Protein AF-A0A9R1UVK9-F1 (afdb_monomer_lite)

Sequence (164 aa):
MEQYILRRWRRDAISSHLLVMKHVAMETEDDTFKLLTEAYINIEYWLDHFKRSKEKLLEFVEKTRTLKQAAMEFGSSNQTSSDNDEEEIIRMLGIRSIPDEINIHPPASIRTKGSGTKKRMVSAIEKAVAAVKKKTRMCIGCNQYVNHNWRTCKVRLARESKAA

Secondary structure (DSSP, 8-state):
-GGG--TTTTTTTS-HHHHHHHHH-TTS-THHHHHHHHHHHHHHHHHHHHTT-HHHHHHHHHHHHHHHHHHHHHHTTT----TT-HHHHHHHTT-S---SS---PPPS----TT------PPPHHHHHHHH--PPPEEETTTTEEES--GGG-HHHHHHHHHH-

Organism: Lactuca sativa (NCBI:txid4236)

pLDDT: mean 76.43, std 13.54, range [44.84, 95.0]

Structure (mmCIF, N/CA/C/O backbone):
data_AF-A0A9R1UVK9-F1
#
_entry.id   AF-A0A9R1UVK9-F1
#
loop_
_atom_site.group_PDB
_atom_site.id
_atom_site.type_symbol
_atom_site.label_atom_id
_atom_site.label_alt_id
_atom_site.label_comp_id
_atom_site.label_asym_id
_atom_site.label_entity_id
_atom_site.label_seq_id
_atom_site.pdbx_PDB_ins_code
_atom_site.Cartn_x
_atom_site.Cartn_y
_atom_site.Cartn_z
_atom_site.occupancy
_atom_site.B_iso_or_equiv
_atom_site.auth_seq_id
_atom_site.auth_comp_id
_atom_site.auth_asym_id
_atom_site.auth_atom_id
_atom_site.pdbx_PDB_model_num
ATOM 1 N N . MET A 1 1 ? 20.268 9.332 25.793 1.00 46.81 1 MET A N 1
ATOM 2 C CA . MET A 1 1 ? 20.052 7.956 25.280 1.00 46.81 1 MET A CA 1
ATOM 3 C C . MET A 1 1 ? 19.658 7.897 23.801 1.00 46.81 1 MET A C 1
ATOM 5 O O . MET A 1 1 ? 19.860 6.862 23.187 1.00 46.81 1 MET A O 1
ATOM 9 N N . GLU A 1 2 ? 19.174 8.980 23.184 1.00 54.91 2 GLU A N 1
ATOM 10 C CA . GLU A 1 2 ? 18.744 8.967 21.771 1.00 54.91 2 GLU A CA 1
ATOM 11 C C . GLU A 1 2 ? 19.882 8.989 20.733 1.00 54.91 2 GLU A C 1
ATOM 13 O O . GLU A 1 2 ? 19.648 8.746 19.550 1.00 54.91 2 GLU A O 1
ATOM 18 N N . GLN A 1 3 ? 21.118 9.262 21.164 1.00 60.78 3 GLN A N 1
ATOM 19 C CA . GLN A 1 3 ? 22.265 9.527 20.286 1.00 60.78 3 GLN A CA 1
ATOM 20 C C . GLN A 1 3 ? 22.774 8.288 19.522 1.00 60.78 3 GLN A C 1
ATOM 22 O O . GLN A 1 3 ? 23.502 8.433 18.545 1.00 60.78 3 GLN A O 1
ATOM 27 N N . TYR A 1 4 ? 22.357 7.080 19.922 1.00 67.44 4 TYR A N 1
ATOM 28 C CA . TYR A 1 4 ? 22.828 5.811 19.346 1.00 67.44 4 TYR A CA 1
ATOM 29 C C . TYR A 1 4 ? 21.753 5.035 18.570 1.00 67.44 4 TYR A C 1
ATOM 31 O O . TYR A 1 4 ? 22.036 3.969 18.026 1.00 67.44 4 TYR A O 1
ATOM 39 N N . ILE A 1 5 ? 20.520 5.547 18.482 1.00 68.50 5 ILE A N 1
ATOM 40 C CA . ILE A 1 5 ? 19.421 4.829 17.821 1.00 68.50 5 ILE A CA 1
ATOM 41 C C . ILE A 1 5 ? 19.291 5.292 16.366 1.00 68.50 5 ILE A C 1
ATOM 43 O O . ILE A 1 5 ? 18.762 6.369 16.058 1.00 68.50 5 ILE A O 1
ATOM 47 N N . LEU A 1 6 ? 19.745 4.440 15.443 1.00 66.31 6 LEU A N 1
ATOM 48 C CA . LEU A 1 6 ? 19.623 4.664 14.002 1.00 66.31 6 LEU A CA 1
ATOM 49 C C . LEU A 1 6 ? 18.152 4.838 13.592 1.00 66.31 6 LEU A C 1
ATOM 51 O O . LEU A 1 6 ? 17.274 4.092 14.021 1.00 66.31 6 LEU A O 1
ATOM 55 N N . ARG A 1 7 ? 17.871 5.795 12.694 1.00 59.72 7 ARG A N 1
ATOM 56 C CA . ARG A 1 7 ? 16.503 6.093 12.211 1.00 59.72 7 ARG A CA 1
ATOM 57 C C . ARG A 1 7 ? 15.773 4.868 11.649 1.00 59.72 7 ARG A C 1
ATOM 59 O O . ARG A 1 7 ? 14.564 4.765 11.809 1.00 59.72 7 ARG A O 1
ATOM 66 N N . ARG A 1 8 ? 16.503 3.924 11.044 1.00 61.78 8 ARG A N 1
ATOM 67 C CA . ARG A 1 8 ? 15.948 2.655 10.545 1.00 61.78 8 ARG A CA 1
ATOM 68 C C . ARG A 1 8 ? 15.330 1.803 11.658 1.00 61.78 8 ARG A C 1
ATOM 70 O O . ARG A 1 8 ? 14.302 1.196 11.426 1.00 61.78 8 ARG A O 1
ATOM 77 N N . TRP A 1 9 ? 15.907 1.807 12.855 1.00 63.50 9 TRP A N 1
ATOM 78 C CA . TRP A 1 9 ? 15.455 0.986 13.985 1.00 63.50 9 TRP A CA 1
ATOM 79 C C . TRP A 1 9 ? 14.228 1.574 14.688 1.00 63.50 9 TRP A C 1
ATOM 81 O O . TRP A 1 9 ? 13.498 0.861 15.360 1.00 63.50 9 TRP A O 1
ATOM 91 N N . ARG A 1 10 ? 13.961 2.870 14.487 1.00 62.22 10 ARG A N 1
ATOM 92 C CA . ARG A 1 10 ? 12.697 3.508 14.883 1.00 62.22 10 ARG A CA 1
ATOM 93 C C . ARG A 1 10 ? 11.579 3.308 13.864 1.00 62.22 10 ARG A C 1
ATOM 95 O O . ARG A 1 10 ? 10.436 3.603 14.181 1.00 62.22 10 ARG A O 1
ATOM 102 N N . ARG A 1 11 ? 11.896 2.843 12.650 1.00 56.12 11 ARG A N 1
ATOM 103 C CA . ARG A 1 11 ? 10.896 2.630 11.601 1.00 56.12 11 ARG A CA 1
ATOM 104 C C . ARG A 1 11 ? 9.932 1.518 11.999 1.00 56.12 11 ARG A C 1
ATOM 106 O O . ARG A 1 11 ? 8.739 1.735 11.931 1.00 56.12 11 ARG A O 1
ATOM 113 N N . ASP A 1 12 ? 10.448 0.399 12.493 1.00 61.66 12 ASP A N 1
ATOM 114 C CA . ASP A 1 12 ? 9.620 -0.766 12.836 1.00 61.66 12 ASP A CA 1
ATOM 115 C C . ASP A 1 12 ? 9.021 -0.681 14.254 1.00 61.66 12 ASP A C 1
ATOM 117 O O . ASP A 1 12 ? 8.197 -1.506 14.632 1.00 61.66 12 ASP A O 1
ATOM 121 N N . ALA A 1 13 ? 9.427 0.323 15.040 1.00 61.97 13 ALA A N 1
ATOM 122 C CA . ALA A 1 13 ? 8.877 0.606 16.367 1.00 61.97 13 ALA A CA 1
ATOM 123 C C . ALA A 1 13 ? 7.600 1.461 16.314 1.00 61.97 13 ALA A C 1
ATOM 125 O O . ALA A 1 13 ? 6.861 1.529 17.289 1.00 61.97 13 ALA A O 1
ATOM 126 N N . ILE A 1 14 ? 7.360 2.143 15.192 1.00 59.53 14 ILE A N 1
ATOM 127 C CA . ILE A 1 14 ? 6.186 2.985 14.979 1.00 59.53 14 ILE A CA 1
ATOM 128 C C . ILE A 1 14 ? 5.213 2.190 14.112 1.00 59.53 14 ILE A C 1
ATOM 130 O O . ILE A 1 14 ? 5.594 1.695 13.052 1.00 59.53 14 ILE A O 1
ATOM 134 N N . SER A 1 15 ? 3.956 2.083 14.551 1.00 62.19 15 SER A N 1
ATOM 135 C CA . SER A 1 15 ? 2.893 1.436 13.777 1.00 62.19 15 SER A CA 1
ATOM 136 C C . SER A 1 15 ? 2.868 1.955 12.335 1.00 62.19 15 SER A C 1
ATOM 138 O O . SER A 1 15 ? 2.978 3.160 12.090 1.00 62.19 15 SER A O 1
ATOM 140 N N . SER A 1 16 ? 2.710 1.053 11.364 1.00 62.19 16 SER A N 1
ATOM 141 C CA . SER A 1 16 ? 2.726 1.384 9.932 1.00 62.19 16 SER A CA 1
ATOM 142 C C . SER A 1 16 ? 1.733 2.496 9.571 1.00 62.19 16 SER A C 1
ATOM 144 O O . SER A 1 16 ? 2.037 3.339 8.729 1.00 62.19 16 SER A O 1
ATOM 146 N N . HIS A 1 17 ? 0.596 2.564 10.267 1.00 59.84 17 HIS A N 1
ATOM 147 C CA . HIS A 1 17 ? -0.413 3.613 10.106 1.00 59.84 17 HIS A CA 1
ATOM 148 C C . HIS A 1 17 ? 0.099 5.014 10.488 1.00 59.84 17 HIS A C 1
ATOM 150 O O . HIS A 1 17 ? -0.181 5.987 9.789 1.00 59.84 17 HIS A O 1
ATOM 156 N N . LEU A 1 18 ? 0.918 5.117 11.537 1.00 62.12 18 LEU A N 1
ATOM 157 C CA . LEU A 1 18 ? 1.549 6.371 11.960 1.00 62.12 18 LEU A CA 1
ATOM 158 C C . LEU A 1 18 ? 2.676 6.801 11.008 1.00 62.12 18 LEU A C 1
ATOM 160 O O . LEU A 1 18 ? 2.895 7.994 10.799 1.00 62.12 18 LEU A O 1
ATOM 164 N N . LEU A 1 19 ? 3.374 5.844 10.386 1.00 62.06 19 LEU A N 1
ATOM 165 C CA . LEU A 1 19 ? 4.412 6.138 9.391 1.00 62.06 19 LEU A CA 1
ATOM 166 C C . LEU A 1 19 ? 3.833 6.746 8.110 1.00 62.06 19 LEU A C 1
ATOM 168 O O . LEU A 1 19 ? 4.405 7.699 7.584 1.00 62.06 19 LEU A O 1
ATOM 172 N N . VAL A 1 20 ? 2.704 6.219 7.621 1.00 59.91 20 VAL A N 1
ATOM 173 C CA . VAL A 1 20 ? 2.016 6.749 6.429 1.00 59.91 20 VAL A CA 1
ATOM 174 C C . VAL A 1 20 ? 1.600 8.205 6.653 1.00 59.91 20 VAL A C 1
ATOM 176 O O . VAL A 1 20 ? 1.861 9.054 5.805 1.00 59.91 20 VAL A O 1
ATOM 179 N N . MET A 1 21 ? 1.053 8.517 7.831 1.00 57.22 21 MET A N 1
ATOM 180 C CA . MET A 1 21 ? 0.642 9.876 8.208 1.00 57.22 21 MET A CA 1
ATOM 181 C C . MET A 1 21 ? 1.831 10.843 8.318 1.00 57.22 21 MET A C 1
ATOM 183 O O . MET A 1 21 ? 1.754 11.978 7.853 1.00 57.22 21 MET A O 1
ATOM 187 N N . LYS A 1 22 ? 2.971 10.384 8.851 1.00 57.25 22 LYS A N 1
ATOM 188 C CA . LYS A 1 22 ? 4.190 11.201 8.962 1.00 57.25 22 LYS A CA 1
ATOM 189 C C . LYS A 1 22 ? 4.747 11.652 7.609 1.00 57.25 22 LYS A C 1
ATOM 191 O O . LYS A 1 22 ? 5.340 12.721 7.519 1.00 57.25 22 LYS A O 1
ATOM 196 N N . HIS A 1 23 ? 4.583 10.844 6.562 1.00 55.41 23 HIS A N 1
ATOM 197 C CA . HIS A 1 23 ? 5.023 11.215 5.216 1.00 55.41 23 HIS A CA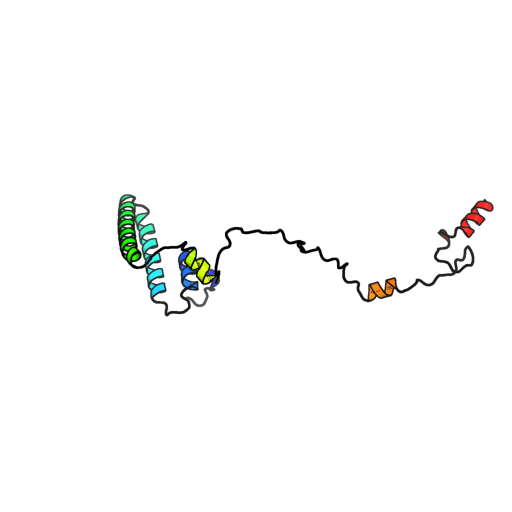 1
ATOM 198 C C . HIS A 1 23 ? 4.131 12.281 4.565 1.00 55.41 23 HIS A C 1
ATOM 200 O O . HIS A 1 23 ? 4.628 13.036 3.736 1.00 55.41 23 HIS A O 1
ATOM 206 N N . VAL A 1 24 ? 2.858 12.370 4.967 1.00 53.50 24 VAL A N 1
ATOM 207 C CA . VAL A 1 24 ? 1.907 13.395 4.502 1.00 53.50 24 VAL A CA 1
ATOM 208 C C . VAL A 1 24 ? 2.074 14.708 5.279 1.00 53.50 24 VAL A C 1
ATOM 210 O O . VAL A 1 24 ? 1.972 15.780 4.698 1.00 53.50 24 VAL A O 1
ATOM 213 N N . ALA A 1 25 ? 2.396 14.641 6.574 1.00 50.84 25 ALA A N 1
ATOM 214 C CA . ALA A 1 25 ? 2.438 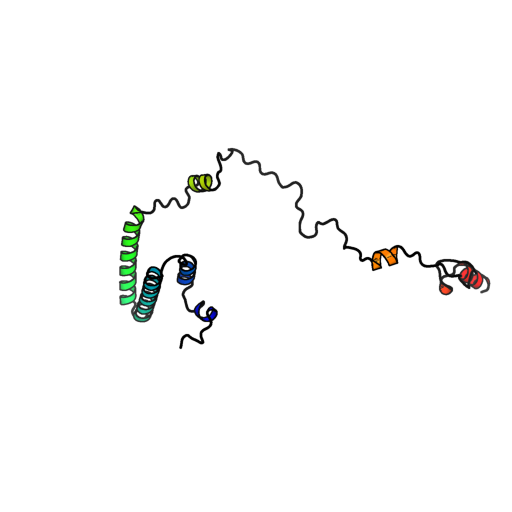15.795 7.480 1.00 50.84 25 ALA A CA 1
ATOM 215 C C . ALA A 1 25 ? 3.765 16.590 7.500 1.00 50.84 25 ALA A C 1
ATOM 217 O O . ALA A 1 25 ? 3.964 17.415 8.386 1.00 50.84 25 ALA A O 1
ATOM 218 N N . MET A 1 26 ? 4.693 16.369 6.559 1.00 50.69 26 MET A N 1
ATOM 219 C CA . MET A 1 26 ? 6.036 16.986 6.585 1.00 50.69 26 MET A CA 1
ATOM 220 C C . MET A 1 26 ? 6.069 18.527 6.476 1.00 50.69 26 MET A C 1
ATOM 222 O O . MET A 1 26 ? 7.153 19.096 6.588 1.00 50.69 26 MET A O 1
ATOM 226 N N . GLU A 1 27 ? 4.936 19.206 6.276 1.00 52.66 27 GLU A N 1
ATOM 227 C CA . GLU A 1 27 ? 4.890 20.658 6.044 1.00 52.66 27 GLU A CA 1
ATOM 228 C C . GLU A 1 27 ? 4.382 21.503 7.227 1.00 52.66 27 GLU A C 1
ATOM 230 O O . GLU A 1 27 ? 4.513 22.723 7.181 1.00 52.66 27 GLU A O 1
ATOM 235 N N . THR A 1 28 ? 3.870 20.915 8.315 1.00 49.25 28 THR A N 1
ATOM 236 C CA . THR A 1 28 ? 3.321 21.695 9.445 1.00 49.25 28 THR A CA 1
ATOM 237 C C . THR A 1 28 ? 3.866 21.232 10.790 1.00 49.25 28 THR A C 1
ATOM 239 O O . THR A 1 28 ? 3.971 20.031 11.030 1.00 49.25 28 THR A O 1
ATOM 242 N N . GLU A 1 29 ? 4.190 22.179 11.675 1.00 57.00 29 GLU A N 1
ATOM 243 C CA . GLU A 1 29 ? 4.631 21.898 13.044 1.00 57.00 29 GLU A CA 1
ATOM 244 C C . GLU A 1 29 ? 3.684 20.925 13.772 1.00 57.00 29 GLU A C 1
ATOM 246 O O . GLU A 1 29 ? 2.457 21.014 13.734 1.00 57.00 29 GLU A O 1
ATOM 251 N N . ASP A 1 30 ? 4.321 19.939 14.396 1.00 66.88 30 ASP A N 1
ATOM 252 C CA . ASP A 1 30 ? 3.917 18.532 14.482 1.00 66.88 30 ASP A CA 1
ATOM 253 C C . ASP A 1 30 ? 2.951 18.224 15.648 1.00 66.88 30 ASP A C 1
ATOM 255 O O . ASP A 1 30 ? 2.964 17.129 16.209 1.00 66.88 30 ASP A O 1
ATOM 259 N N . ASP A 1 31 ? 2.138 19.188 16.089 1.00 77.19 31 ASP A N 1
ATOM 260 C CA . ASP A 1 31 ? 1.275 19.012 17.272 1.00 77.19 31 ASP A CA 1
ATOM 261 C C . ASP A 1 31 ? 0.147 18.006 17.019 1.00 77.19 31 ASP A C 1
ATOM 263 O O . ASP A 1 31 ? -0.182 17.195 17.885 1.00 77.19 31 ASP A O 1
ATOM 267 N N . THR A 1 32 ? -0.362 17.961 15.786 1.00 77.31 32 THR A N 1
ATOM 268 C CA . THR A 1 32 ? -1.325 16.935 15.362 1.00 77.31 32 THR A CA 1
ATOM 269 C C . THR A 1 32 ? -0.708 15.536 15.425 1.00 77.31 32 THR A C 1
ATOM 271 O O . THR A 1 32 ? -1.344 14.599 15.900 1.00 77.31 32 THR A O 1
ATOM 274 N N . PHE A 1 33 ? 0.548 15.370 15.004 1.00 76.38 33 PHE A N 1
ATOM 275 C CA . PHE A 1 33 ? 1.230 14.075 15.060 1.00 76.38 33 PHE A CA 1
ATOM 276 C C . PHE A 1 33 ? 1.547 13.645 16.494 1.00 76.38 33 PHE A C 1
ATOM 278 O O . PHE A 1 33 ? 1.449 12.455 16.804 1.00 76.38 33 PHE A O 1
ATOM 285 N N . LYS A 1 34 ? 1.889 14.586 17.386 1.00 81.94 34 LYS A N 1
ATOM 286 C CA . LYS A 1 34 ? 2.036 14.304 18.824 1.00 81.94 34 LYS A CA 1
ATOM 287 C C . LYS A 1 34 ? 0.725 13.793 19.413 1.00 81.94 34 LYS A C 1
ATOM 289 O O . LYS A 1 34 ? 0.731 12.730 20.027 1.00 81.94 34 LYS A O 1
ATOM 294 N N . LEU A 1 35 ? -0.386 14.490 19.155 1.00 83.88 35 LEU A N 1
ATOM 295 C CA . LEU A 1 35 ? -1.719 14.077 19.607 1.00 83.88 35 LEU A CA 1
ATOM 296 C C . LEU A 1 35 ? -2.114 12.707 19.045 1.00 83.88 35 LEU A C 1
ATOM 298 O O . LEU A 1 35 ? -2.634 11.866 19.776 1.00 83.88 35 LEU A O 1
ATOM 302 N N . LEU A 1 36 ? -1.821 12.445 17.768 1.00 81.75 36 LEU A N 1
ATOM 303 C CA . LEU A 1 36 ? -2.039 11.130 17.163 1.00 81.75 36 LEU A CA 1
ATOM 304 C C . LEU A 1 36 ? -1.207 10.057 17.866 1.00 81.75 36 LEU A C 1
ATOM 306 O O . LEU A 1 36 ? -1.744 9.034 18.277 1.00 81.75 36 LEU A O 1
ATOM 310 N N . THR A 1 37 ? 0.091 10.291 18.039 1.00 80.06 37 THR A N 1
ATOM 311 C CA . THR A 1 37 ? 0.993 9.342 18.703 1.00 80.06 37 THR A CA 1
ATOM 312 C C . THR A 1 37 ? 0.513 9.028 20.121 1.00 80.06 37 THR A C 1
ATOM 314 O O . THR A 1 37 ? 0.453 7.861 20.504 1.00 80.06 37 THR A O 1
ATOM 317 N N . GLU A 1 38 ? 0.107 10.046 20.879 1.00 86.88 38 GLU A N 1
ATOM 318 C CA . GLU A 1 38 ? -0.456 9.888 22.219 1.00 86.88 38 GLU A CA 1
ATOM 319 C C . GLU A 1 38 ? -1.764 9.083 22.207 1.00 86.88 38 GLU A C 1
ATOM 321 O O . GLU A 1 38 ? -1.931 8.164 23.012 1.00 86.88 38 GLU A O 1
ATOM 326 N N . ALA A 1 39 ? -2.667 9.351 21.260 1.00 88.06 39 ALA A N 1
ATOM 327 C CA . ALA A 1 39 ? -3.905 8.590 21.108 1.00 88.06 39 ALA A CA 1
ATOM 328 C C . ALA A 1 39 ? -3.639 7.099 20.840 1.00 88.06 39 ALA A C 1
ATOM 330 O O . ALA A 1 39 ? -4.271 6.241 21.460 1.00 88.06 39 ALA A O 1
ATOM 331 N N . TYR A 1 40 ? -2.676 6.777 19.970 1.00 84.75 40 TYR A N 1
ATOM 332 C CA . TYR A 1 40 ? -2.291 5.389 19.695 1.00 84.75 40 TYR A CA 1
ATOM 333 C C . TYR A 1 40 ? -1.701 4.694 20.928 1.00 84.75 40 TYR A C 1
ATOM 335 O O . TYR A 1 40 ? -2.143 3.596 21.263 1.00 84.75 40 TYR A O 1
ATOM 343 N N . ILE A 1 41 ? -0.770 5.342 21.639 1.00 85.81 41 ILE A N 1
ATOM 344 C CA . ILE A 1 41 ? -0.174 4.798 22.874 1.00 85.81 41 ILE A CA 1
ATOM 345 C C . ILE A 1 41 ? -1.258 4.522 23.920 1.00 85.81 41 ILE A C 1
ATOM 347 O O . ILE A 1 41 ? -1.256 3.472 24.565 1.00 85.81 41 ILE A O 1
ATOM 351 N N . ASN A 1 42 ? -2.213 5.441 24.067 1.00 87.31 42 ASN A N 1
ATOM 352 C CA . ASN A 1 42 ? -3.336 5.257 24.974 1.00 87.31 42 ASN A CA 1
ATOM 353 C C . ASN A 1 42 ? -4.176 4.041 24.570 1.00 87.31 42 ASN A C 1
ATOM 355 O O . ASN A 1 42 ? -4.439 3.186 25.406 1.00 87.31 42 ASN A O 1
ATOM 359 N N . ILE A 1 43 ? -4.550 3.885 23.300 1.00 89.00 43 ILE A N 1
ATOM 360 C CA . ILE A 1 43 ? -5.321 2.709 22.865 1.00 89.00 43 ILE A CA 1
ATOM 361 C C . ILE A 1 43 ? -4.561 1.408 23.163 1.00 89.00 43 ILE A C 1
ATOM 363 O O . ILE A 1 43 ? -5.147 0.471 23.708 1.00 89.00 43 ILE A O 1
ATOM 367 N N . GLU A 1 44 ? -3.261 1.351 22.871 1.00 85.38 44 GLU A N 1
ATOM 368 C CA . GLU A 1 44 ? -2.429 0.180 23.166 1.00 85.38 44 GLU A CA 1
ATOM 369 C C . GLU A 1 44 ? -2.388 -0.145 24.666 1.00 85.38 44 GLU A C 1
ATOM 371 O O . GLU A 1 44 ? -2.559 -1.306 25.046 1.00 85.38 44 GLU A O 1
ATOM 376 N N . TYR A 1 45 ? -2.245 0.869 25.526 1.00 88.00 45 TYR A N 1
ATOM 377 C CA . TYR A 1 45 ? -2.284 0.703 26.982 1.00 88.00 45 TYR A CA 1
ATOM 378 C C . TYR A 1 45 ? -3.604 0.079 27.453 1.00 88.00 45 TYR A C 1
ATOM 380 O O . TYR A 1 45 ? -3.610 -0.863 28.251 1.00 88.00 45 TYR A O 1
ATOM 388 N N . TRP A 1 46 ? -4.731 0.579 26.944 1.00 85.88 46 TRP A N 1
ATOM 389 C CA . TRP A 1 46 ? -6.055 0.080 27.311 1.00 85.88 46 TRP A CA 1
ATOM 390 C C . TRP A 1 46 ? -6.246 -1.370 26.856 1.00 85.88 46 TRP A C 1
ATOM 392 O O . TRP A 1 46 ? -6.736 -2.199 27.626 1.00 85.88 46 TRP A O 1
ATOM 402 N N . LEU A 1 47 ? -5.799 -1.706 25.643 1.00 87.56 47 LEU A N 1
ATOM 403 C CA . LEU A 1 47 ? -5.843 -3.076 25.132 1.00 87.56 47 LEU A CA 1
ATOM 404 C C . LEU A 1 47 ? -4.986 -4.027 25.977 1.00 87.56 47 LEU A C 1
ATOM 406 O O . LEU A 1 47 ? -5.456 -5.113 26.324 1.00 87.56 47 LEU A O 1
ATOM 410 N N . ASP A 1 48 ? -3.774 -3.625 26.369 1.00 87.44 48 ASP A N 1
ATOM 411 C CA . ASP A 1 48 ? -2.911 -4.448 27.222 1.00 87.44 48 ASP A CA 1
ATOM 412 C C . ASP A 1 48 ? -3.519 -4.678 28.614 1.00 87.44 48 ASP A C 1
ATOM 414 O O . ASP A 1 48 ? -3.484 -5.796 29.139 1.00 87.44 48 ASP A O 1
ATOM 418 N N . HIS A 1 49 ? -4.142 -3.644 29.184 1.00 87.94 49 HIS A N 1
ATOM 419 C CA . HIS A 1 49 ? -4.760 -3.706 30.505 1.00 87.94 49 HIS A CA 1
ATOM 420 C C . HIS A 1 49 ? -6.063 -4.523 30.513 1.00 87.94 49 HIS A C 1
ATOM 422 O O . HIS A 1 49 ? -6.355 -5.235 31.478 1.00 87.94 49 HIS A O 1
ATOM 428 N N . PHE A 1 50 ? -6.854 -4.460 29.439 1.00 89.81 50 PHE A N 1
ATOM 429 C CA . PHE A 1 50 ? -8.151 -5.137 29.356 1.00 89.81 50 PHE A CA 1
ATOM 430 C C . PHE A 1 50 ? -8.087 -6.545 28.770 1.00 89.81 50 PHE A C 1
ATOM 432 O O . PHE A 1 50 ? -9.045 -7.297 28.940 1.00 89.81 50 PHE A O 1
ATOM 439 N N . LYS A 1 51 ? -6.967 -6.968 28.166 1.00 87.69 51 LYS A N 1
ATOM 440 C CA . LYS A 1 51 ? -6.839 -8.286 27.506 1.00 87.69 51 LYS A CA 1
ATOM 441 C C . LYS A 1 51 ? -7.236 -9.494 28.365 1.00 87.69 51 LYS A C 1
ATOM 443 O O . LYS A 1 51 ? -7.536 -10.553 27.824 1.00 87.69 51 LYS A O 1
ATOM 448 N N . ARG A 1 52 ? -7.205 -9.366 29.698 1.00 90.19 52 ARG A N 1
ATOM 449 C CA . ARG A 1 52 ? -7.539 -10.441 30.651 1.00 90.19 52 ARG A CA 1
ATOM 450 C C . ARG A 1 52 ? -8.972 -10.380 31.200 1.00 90.19 52 ARG A C 1
ATOM 452 O O . ARG A 1 52 ? -9.362 -11.311 31.895 1.00 90.19 52 ARG A O 1
ATOM 459 N N . SER A 1 53 ? -9.745 -9.329 30.915 1.00 93.62 53 SER A N 1
ATOM 460 C CA . SER A 1 53 ? -11.151 -9.202 31.333 1.00 93.62 53 SER A CA 1
ATOM 461 C C . SER A 1 53 ? -12.036 -8.962 30.120 1.00 93.62 53 SER A C 1
ATOM 463 O O . SER A 1 53 ? -11.997 -7.906 29.487 1.00 93.62 53 SER A O 1
ATOM 465 N N . LYS A 1 54 ? -12.873 -9.956 29.822 1.00 91.50 54 LYS A N 1
ATOM 466 C CA . LYS A 1 54 ? -13.819 -9.899 28.709 1.00 91.50 54 LYS A CA 1
ATOM 467 C C . LYS A 1 54 ? -14.837 -8.777 28.906 1.00 91.50 54 LYS A C 1
ATOM 469 O O . LYS A 1 54 ? -15.199 -8.113 27.944 1.00 91.50 54 LYS A O 1
ATOM 474 N N . GLU A 1 55 ? -15.268 -8.547 30.139 1.00 94.31 55 GLU A N 1
ATOM 475 C CA . GLU A 1 55 ? -16.270 -7.545 30.502 1.00 94.31 55 GLU A CA 1
ATOM 476 C C . GLU A 1 55 ? -15.749 -6.131 30.226 1.00 94.31 55 GLU A C 1
ATOM 478 O O . GLU A 1 55 ? -16.403 -5.360 29.527 1.00 94.31 55 GLU A O 1
ATOM 483 N N . LYS A 1 56 ? -14.530 -5.819 30.688 1.00 91.81 56 LYS A N 1
ATOM 484 C CA . LYS A 1 56 ? -13.887 -4.520 30.430 1.00 91.81 56 LYS A CA 1
ATOM 485 C C . LYS A 1 56 ? -13.581 -4.314 28.950 1.00 91.81 56 LYS A C 1
ATOM 487 O O . LYS A 1 56 ? -13.710 -3.203 28.441 1.00 91.81 56 LYS A O 1
ATOM 492 N N . LEU A 1 57 ? -13.201 -5.382 28.248 1.00 92.56 57 LEU A N 1
ATOM 493 C CA . LEU A 1 57 ? -12.968 -5.316 26.810 1.00 92.56 57 LEU A CA 1
ATOM 494 C C . LEU A 1 57 ? -14.265 -5.026 26.041 1.00 92.56 57 LEU A C 1
ATOM 496 O O . LEU A 1 57 ? -14.255 -4.207 25.128 1.00 92.56 57 LEU A O 1
ATOM 500 N N . LEU A 1 58 ? -15.384 -5.646 26.429 1.00 93.69 58 LEU A N 1
ATOM 501 C CA . LEU A 1 58 ? -16.700 -5.358 25.853 1.00 93.69 58 LEU A CA 1
ATOM 502 C C . LEU A 1 58 ? -17.126 -3.910 26.112 1.00 93.69 58 LEU A C 1
ATOM 504 O O . LEU A 1 58 ? -17.576 -3.237 25.188 1.00 93.69 58 LEU A O 1
ATOM 508 N N . GLU A 1 59 ? -16.929 -3.409 27.333 1.00 94.19 59 GLU A N 1
ATOM 509 C CA . GLU A 1 59 ? -17.209 -2.010 27.671 1.00 94.19 59 GLU A CA 1
ATOM 510 C C . GLU A 1 59 ? -16.379 -1.042 26.810 1.00 94.19 59 GLU A C 1
ATOM 512 O O . GLU A 1 59 ? -16.895 -0.044 26.305 1.00 94.19 59 GLU A O 1
ATOM 517 N N . PHE A 1 60 ? -15.099 -1.350 26.590 1.00 92.56 60 PHE A N 1
ATOM 518 C CA . PHE A 1 60 ? -14.226 -0.557 25.727 1.00 92.56 60 PHE A CA 1
ATOM 519 C C . PHE A 1 60 ? -14.664 -0.586 24.256 1.00 92.56 60 PHE A C 1
ATOM 521 O O . PHE A 1 60 ? -14.684 0.452 23.590 1.00 92.56 60 PHE A O 1
ATOM 528 N N . VAL A 1 61 ? -15.057 -1.754 23.743 1.00 93.12 61 VAL A N 1
ATOM 529 C CA . VAL A 1 61 ? -15.573 -1.895 22.373 1.00 93.12 61 VAL A CA 1
ATOM 530 C C . VAL A 1 61 ? -16.847 -1.075 22.180 1.00 93.12 61 VAL A C 1
ATOM 532 O O . VAL A 1 61 ? -16.987 -0.394 21.166 1.00 93.12 61 VAL A O 1
ATOM 535 N N . GLU A 1 62 ? -17.756 -1.079 23.151 1.00 95.00 62 GLU A N 1
ATOM 536 C CA . GLU A 1 62 ? -18.990 -0.306 23.023 1.00 95.00 62 GLU A CA 1
ATOM 537 C C . GLU A 1 62 ? -18.716 1.205 23.059 1.00 95.00 62 GLU A C 1
ATOM 539 O O . GLU A 1 62 ? -19.199 1.937 22.198 1.00 95.00 62 GLU A O 1
ATOM 544 N N . LYS A 1 63 ? -17.831 1.672 23.952 1.00 93.31 63 LYS A N 1
ATOM 545 C CA . LYS A 1 63 ? -17.396 3.082 23.982 1.00 93.31 63 LYS A CA 1
ATOM 546 C C . LYS A 1 63 ? -16.710 3.522 22.685 1.00 93.31 63 LYS A C 1
ATOM 548 O O . LYS A 1 63 ? -16.909 4.640 22.217 1.00 93.31 63 LYS A O 1
ATOM 553 N N . THR A 1 64 ? -15.893 2.660 22.082 1.00 91.12 64 THR A N 1
ATOM 554 C CA . THR A 1 64 ? -15.244 2.979 20.798 1.00 91.12 64 THR A CA 1
ATOM 555 C C . THR A 1 64 ? -16.239 2.970 19.635 1.00 91.12 64 THR A C 1
ATOM 557 O O . THR A 1 64 ? -16.106 3.783 18.720 1.00 91.12 64 THR A O 1
ATOM 560 N N . ARG A 1 65 ? -17.285 2.132 19.683 1.00 92.31 65 ARG A N 1
ATOM 561 C CA . ARG A 1 65 ? -18.400 2.166 18.723 1.00 92.31 65 ARG A CA 1
ATOM 562 C C . ARG A 1 65 ? -19.185 3.476 18.812 1.00 92.31 65 ARG A C 1
ATOM 564 O O . ARG A 1 65 ? -19.453 4.060 17.763 1.00 92.31 65 ARG A O 1
ATOM 571 N N . THR A 1 66 ? -19.512 3.957 20.012 1.00 93.31 66 THR A N 1
ATOM 572 C CA . THR A 1 66 ? -20.229 5.235 20.172 1.00 93.31 66 THR A CA 1
ATOM 573 C C . THR A 1 66 ? -19.387 6.414 19.684 1.00 93.31 66 THR A C 1
ATOM 575 O O . THR A 1 66 ? -19.887 7.268 18.958 1.00 93.31 66 THR A O 1
ATOM 578 N N . LEU A 1 67 ? -18.083 6.426 19.992 1.00 89.12 67 LEU A N 1
ATOM 579 C CA . LEU A 1 67 ? -17.132 7.409 19.453 1.00 89.12 67 LEU A CA 1
ATOM 580 C C . LEU A 1 67 ? -17.074 7.378 17.919 1.00 89.12 67 LEU A C 1
ATOM 582 O O . LEU A 1 67 ? -17.085 8.428 17.281 1.00 89.12 67 LEU A O 1
ATOM 586 N N . LYS A 1 68 ? -17.054 6.182 17.318 1.00 87.56 68 LYS A N 1
ATOM 587 C CA . LYS A 1 68 ? -17.075 6.019 15.859 1.00 87.56 68 LYS A CA 1
ATOM 588 C C . LYS A 1 68 ? -18.355 6.584 15.239 1.00 87.56 68 LYS A C 1
ATOM 590 O O . LYS A 1 68 ? -18.275 7.238 14.206 1.00 87.56 68 LYS A O 1
ATOM 595 N N . GLN A 1 69 ? -19.512 6.336 15.850 1.00 88.19 69 GLN A N 1
ATOM 596 C CA . GLN A 1 69 ? -20.794 6.869 15.378 1.00 88.19 69 GLN A CA 1
ATOM 597 C C . GLN A 1 69 ? -20.822 8.400 15.449 1.00 88.19 69 GLN A C 1
ATOM 599 O O . GLN A 1 69 ? -21.102 9.039 14.441 1.00 88.19 69 GLN A O 1
ATOM 604 N N . ALA A 1 70 ? -20.404 8.986 16.573 1.00 87.75 70 ALA A N 1
ATOM 605 C CA . ALA A 1 70 ? -20.304 10.439 16.714 1.00 87.75 70 ALA A CA 1
ATOM 606 C C . ALA A 1 70 ? -19.335 11.066 15.689 1.00 87.75 70 ALA A C 1
ATOM 608 O O . ALA A 1 70 ? -19.604 12.128 15.132 1.00 87.75 70 ALA A O 1
ATOM 609 N N . ALA A 1 71 ? -18.218 10.393 15.387 1.00 83.56 71 ALA A N 1
ATOM 610 C CA . ALA A 1 71 ? -17.279 10.841 14.359 1.00 83.56 71 ALA A CA 1
ATOM 611 C C . ALA A 1 71 ? -17.864 10.755 12.938 1.00 83.56 71 ALA A C 1
ATOM 613 O O . ALA A 1 71 ? -17.590 11.627 12.116 1.00 83.56 71 ALA A O 1
ATOM 614 N N . MET A 1 72 ? -18.675 9.733 12.642 1.00 78.31 72 MET A N 1
ATOM 615 C CA . MET A 1 72 ? -19.397 9.622 11.368 1.00 78.31 72 MET A CA 1
ATOM 616 C C . MET A 1 72 ? -20.430 10.739 11.210 1.00 78.31 72 MET A C 1
ATOM 618 O O . MET A 1 72 ? -20.512 11.333 10.141 1.00 78.31 72 MET A O 1
ATOM 622 N N . GLU A 1 73 ? -21.163 11.075 12.271 1.00 79.25 73 GLU A N 1
ATOM 623 C CA . GLU A 1 73 ? -22.113 12.195 12.273 1.00 79.25 73 GLU A CA 1
ATOM 624 C C . GLU A 1 73 ? -21.405 13.541 12.050 1.00 79.25 73 GLU A C 1
ATOM 626 O O . GLU A 1 73 ? -21.858 14.355 11.248 1.00 79.25 73 GLU A O 1
ATOM 631 N N . PHE A 1 74 ? -20.245 13.746 12.680 1.00 67.56 74 PHE A N 1
ATOM 632 C CA . PHE A 1 74 ? -19.412 14.933 12.467 1.00 67.56 74 PHE A CA 1
ATOM 633 C C . PHE A 1 74 ? -18.820 14.996 11.045 1.00 67.56 74 PHE A C 1
ATOM 635 O O . PHE A 1 74 ? -18.793 16.056 10.418 1.00 67.56 74 PHE A O 1
ATOM 642 N N . GLY A 1 75 ? -18.366 13.857 10.511 1.00 56.31 75 GLY A N 1
ATOM 643 C CA . GLY A 1 75 ? -17.797 13.740 9.165 1.00 56.31 75 GLY A CA 1
ATOM 644 C C . GLY A 1 75 ? -18.829 13.865 8.042 1.00 56.31 75 GLY A C 1
ATOM 645 O O . GLY A 1 75 ? -18.503 14.380 6.975 1.00 56.31 75 GLY A O 1
ATOM 646 N N . SER A 1 76 ? -20.085 13.482 8.290 1.00 53.00 76 SER A N 1
ATOM 647 C CA . SER A 1 76 ? -21.164 13.539 7.296 1.00 53.00 76 SER A CA 1
ATOM 648 C C . SER A 1 76 ? -21.577 14.969 6.920 1.00 53.00 76 SER A C 1
ATOM 650 O O . SER A 1 76 ? -22.241 15.151 5.904 1.00 53.00 76 SER A O 1
ATOM 652 N N . SER A 1 77 ? -21.171 15.984 7.694 1.00 51.31 77 SER A N 1
ATOM 653 C CA . SER A 1 77 ? -21.356 17.397 7.328 1.00 51.31 77 SER A CA 1
ATOM 654 C C . SER A 1 77 ? -20.273 17.927 6.379 1.00 51.31 77 SER A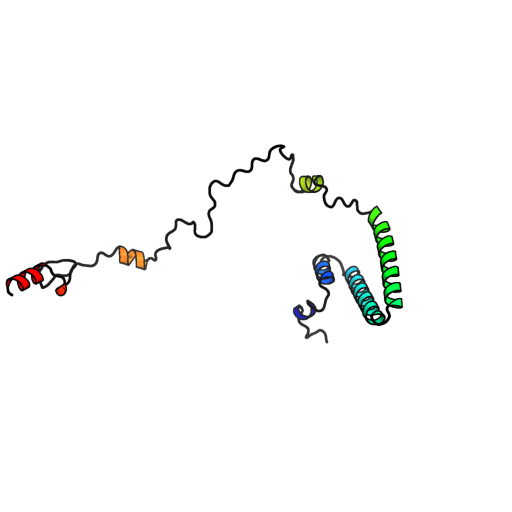 C 1
ATOM 656 O O . SER A 1 77 ? -20.493 18.960 5.753 1.00 51.31 77 SER A O 1
ATOM 658 N N . ASN A 1 78 ? -19.114 17.263 6.277 1.00 49.47 78 ASN A N 1
ATOM 659 C CA . ASN A 1 78 ? -17.936 17.782 5.565 1.00 49.47 78 ASN A CA 1
ATOM 660 C C . ASN A 1 78 ? -17.353 16.815 4.521 1.00 49.47 78 ASN A C 1
ATOM 662 O O . ASN A 1 78 ? -16.341 17.128 3.901 1.00 49.47 78 ASN A O 1
ATOM 666 N N . GLN A 1 79 ? -17.970 15.653 4.311 1.00 44.84 79 GLN A N 1
ATOM 667 C CA . GLN A 1 79 ? -17.606 14.723 3.249 1.00 44.84 79 GLN A CA 1
ATOM 668 C C . GLN A 1 79 ? -18.842 14.440 2.403 1.00 44.84 79 GLN A C 1
ATOM 670 O O . GLN A 1 79 ? -19.617 13.527 2.677 1.00 44.84 79 GLN A O 1
ATOM 675 N N . THR A 1 80 ? -19.008 15.204 1.327 1.00 45.81 80 THR A N 1
ATOM 676 C CA . THR A 1 80 ? -19.613 14.659 0.113 1.00 45.81 80 THR A CA 1
ATOM 677 C C . THR A 1 80 ? -18.635 13.608 -0.409 1.00 45.81 80 THR A C 1
ATOM 679 O O . THR A 1 80 ? -17.768 13.905 -1.223 1.00 45.81 80 THR A O 1
ATOM 682 N N . SER A 1 81 ? -18.680 12.400 0.153 1.00 47.66 81 SER A N 1
ATOM 683 C CA . SER A 1 81 ? -17.883 11.273 -0.322 1.00 47.66 81 SER A CA 1
ATOM 684 C C . SER A 1 81 ? -18.491 10.776 -1.631 1.00 47.66 81 SER A C 1
ATOM 686 O O . SER A 1 81 ? -19.206 9.774 -1.665 1.00 47.66 81 SER A O 1
ATOM 688 N N . SER A 1 82 ? -18.226 11.488 -2.715 1.00 48.41 82 SER A N 1
ATOM 689 C CA . SER A 1 82 ? -18.181 10.879 -4.030 1.00 48.41 82 SER A CA 1
ATOM 690 C C . SER A 1 82 ? -16.733 10.473 -4.297 1.00 48.41 82 SER A C 1
ATOM 692 O O . SER A 1 82 ? -16.063 10.976 -5.189 1.00 48.41 82 SER A O 1
ATOM 694 N N . ASP A 1 83 ? -16.256 9.466 -3.556 1.00 52.72 83 ASP A N 1
ATOM 695 C CA . ASP A 1 83 ? -14.990 8.769 -3.852 1.00 52.72 83 ASP A CA 1
ATOM 696 C C . ASP A 1 83 ? -14.988 8.103 -5.251 1.00 52.72 83 ASP A C 1
ATOM 698 O O . ASP A 1 83 ? -14.026 7.443 -5.626 1.00 52.72 83 ASP A O 1
ATOM 702 N N . ASN A 1 84 ? -16.053 8.287 -6.038 1.00 56.34 84 ASN A N 1
ATOM 703 C CA . ASN A 1 84 ? -16.170 7.944 -7.446 1.00 56.34 84 ASN A CA 1
ATOM 704 C C . ASN A 1 84 ? -17.019 8.981 -8.210 1.00 56.34 84 ASN A C 1
ATOM 706 O O . ASN A 1 84 ? -17.853 8.585 -9.025 1.00 56.34 84 ASN A O 1
ATOM 710 N N . ASP A 1 85 ? -16.858 10.291 -7.979 1.00 67.31 85 ASP A N 1
ATOM 711 C CA . ASP A 1 85 ? -17.351 11.246 -8.981 1.00 67.31 85 ASP A CA 1
ATOM 712 C C . ASP A 1 85 ? -16.467 11.108 -10.218 1.00 67.31 85 ASP A C 1
ATOM 714 O O . ASP A 1 85 ? -15.420 11.736 -10.373 1.00 67.31 85 ASP A O 1
ATOM 718 N N . GLU A 1 86 ? -16.896 10.220 -11.109 1.00 72.19 86 GLU A N 1
ATOM 719 C CA . GLU A 1 86 ? -16.332 10.017 -12.436 1.00 72.19 86 GLU A CA 1
ATOM 720 C C . GLU A 1 86 ? -16.142 11.368 -13.144 1.00 72.19 86 GLU A C 1
ATOM 722 O O . GLU A 1 86 ? -15.116 11.606 -13.775 1.00 72.19 86 GLU A O 1
ATOM 727 N N . GLU A 1 87 ? -17.061 12.312 -12.921 1.00 72.31 87 GLU A N 1
ATOM 728 C CA . GLU A 1 87 ? -16.962 13.699 -13.376 1.00 72.31 87 GLU A CA 1
ATOM 729 C C . GLU A 1 87 ? -15.744 14.449 -12.826 1.00 72.31 87 GLU A C 1
ATOM 731 O O . GLU A 1 87 ? -15.100 15.197 -13.561 1.00 72.31 87 GLU A O 1
ATOM 736 N N . GLU A 1 88 ? -15.392 14.275 -11.554 1.00 76.12 88 GLU A N 1
ATOM 737 C CA . GLU A 1 88 ? -14.209 14.905 -10.972 1.00 76.12 88 GLU A CA 1
ATOM 738 C C . GLU A 1 88 ? -12.918 14.329 -11.552 1.00 76.12 88 GLU A C 1
ATOM 740 O O . GLU A 1 88 ? -12.004 15.084 -11.902 1.00 76.12 88 GLU A O 1
ATOM 745 N N . ILE A 1 89 ? -12.880 13.014 -11.759 1.00 77.88 89 ILE A N 1
ATOM 746 C CA . ILE A 1 89 ? -11.761 12.335 -12.417 1.00 77.88 89 ILE A CA 1
ATOM 747 C C . ILE A 1 89 ? -11.623 12.817 -13.873 1.00 77.88 89 ILE A C 1
ATOM 749 O O . ILE A 1 89 ? -10.524 13.172 -14.306 1.00 77.88 89 ILE A O 1
ATOM 753 N N . ILE A 1 90 ? -12.731 12.907 -14.617 1.00 80.56 90 ILE A N 1
ATOM 754 C CA . ILE A 1 90 ? -12.789 13.430 -15.994 1.00 80.56 90 ILE A CA 1
ATOM 755 C C . ILE A 1 90 ? -12.281 14.876 -16.051 1.00 80.56 90 ILE A C 1
ATOM 757 O O . ILE A 1 90 ? -11.451 15.200 -16.909 1.00 80.56 90 ILE A O 1
ATOM 761 N N . ARG A 1 91 ? -12.728 15.737 -15.123 1.00 78.62 91 ARG A N 1
ATOM 762 C CA . ARG A 1 91 ? -12.264 17.131 -15.020 1.00 78.62 91 ARG A CA 1
ATOM 763 C C . ARG A 1 91 ? -10.765 17.206 -14.752 1.00 78.62 91 ARG A C 1
ATOM 765 O O . ARG A 1 91 ? -10.078 17.960 -15.438 1.00 78.62 91 ARG A O 1
ATOM 772 N N . MET A 1 92 ? -10.252 16.437 -13.788 1.00 79.19 92 MET A N 1
ATOM 773 C CA . MET A 1 92 ? -8.821 16.419 -13.457 1.00 79.19 92 MET A CA 1
ATOM 774 C C . MET A 1 92 ? -7.960 15.939 -14.629 1.00 79.19 92 MET A C 1
ATOM 776 O O . MET A 1 92 ? -6.891 16.492 -14.878 1.00 79.19 92 MET A O 1
ATOM 780 N N . LEU A 1 93 ? -8.436 14.943 -15.381 1.00 82.19 93 LEU A N 1
ATOM 781 C CA . LEU A 1 93 ? -7.760 14.435 -16.577 1.00 82.19 93 LEU A CA 1
ATOM 782 C C . LEU A 1 93 ? -7.947 15.341 -17.809 1.00 82.19 93 LEU A C 1
ATOM 784 O O . LEU A 1 93 ? -7.356 15.074 -18.856 1.00 82.19 93 LEU A O 1
ATOM 788 N N . GLY A 1 94 ? -8.749 16.409 -17.706 1.00 80.75 94 GLY A N 1
ATOM 789 C CA . GLY A 1 94 ? -9.013 17.352 -18.794 1.00 80.75 94 GLY A CA 1
ATOM 790 C C . GLY A 1 94 ? -9.763 16.737 -19.980 1.00 80.75 94 GLY A C 1
ATOM 791 O O . GLY A 1 94 ? -9.675 17.246 -21.101 1.00 80.75 94 GLY A O 1
ATOM 792 N N . ILE A 1 95 ? -10.480 15.633 -19.758 1.00 79.56 95 ILE A N 1
ATOM 793 C CA . ILE A 1 95 ? -11.214 14.918 -20.802 1.00 79.56 95 ILE A CA 1
ATOM 794 C C . ILE A 1 95 ? -12.498 15.704 -21.093 1.00 79.56 95 ILE A C 1
ATOM 796 O O . ILE A 1 95 ? -13.372 15.821 -20.244 1.00 79.56 95 ILE A O 1
ATOM 800 N N . ARG A 1 96 ? -12.615 16.280 -22.296 1.00 73.06 96 ARG A N 1
ATOM 801 C CA . ARG A 1 96 ? -13.772 17.124 -22.665 1.00 73.06 96 ARG A CA 1
ATOM 802 C C . ARG A 1 96 ? -15.040 16.334 -22.997 1.00 73.06 96 ARG A C 1
ATOM 804 O O . ARG A 1 96 ? -16.130 16.878 -22.883 1.00 73.06 96 ARG A O 1
ATOM 811 N N . SER A 1 97 ? -14.895 15.089 -23.438 1.00 73.56 97 SER A N 1
ATOM 812 C CA . SER A 1 97 ? -16.001 14.191 -23.782 1.00 73.56 97 SER A CA 1
ATOM 813 C C . SER A 1 97 ? -15.480 12.760 -23.871 1.00 73.56 97 SER A C 1
ATOM 815 O O . SER A 1 97 ? -14.454 12.531 -24.520 1.00 73.56 97 SER A O 1
ATOM 817 N N . ILE A 1 98 ? -16.181 11.807 -23.261 1.00 74.75 98 ILE A N 1
ATOM 818 C CA . ILE A 1 98 ? -15.930 10.377 -23.465 1.00 74.75 98 ILE A CA 1
ATOM 819 C C . ILE A 1 98 ? -16.676 9.969 -24.744 1.00 74.75 98 ILE A C 1
ATOM 821 O O . ILE A 1 98 ? -17.877 10.216 -24.827 1.00 74.75 98 ILE A O 1
ATOM 825 N N . PRO A 1 99 ? -16.000 9.422 -25.768 1.00 79.81 99 PRO A N 1
ATOM 826 C CA . PRO A 1 99 ? -16.679 8.959 -26.972 1.00 79.81 99 PRO A CA 1
ATOM 827 C C . PRO A 1 99 ? -17.533 7.717 -26.673 1.00 79.81 99 PRO A C 1
ATOM 829 O O . PRO A 1 99 ? -17.063 6.805 -25.994 1.00 79.81 99 PRO A O 1
ATOM 832 N N . ASP A 1 100 ? -18.750 7.666 -27.232 1.00 78.88 100 ASP A N 1
ATOM 833 C CA . ASP A 1 100 ? -19.707 6.554 -27.059 1.00 78.88 100 ASP A CA 1
ATOM 834 C C . ASP A 1 100 ? -19.155 5.200 -27.541 1.00 78.88 100 ASP A C 1
ATOM 836 O O . ASP A 1 100 ? -19.575 4.141 -27.076 1.00 78.88 100 ASP A O 1
ATOM 840 N N . GLU A 1 101 ? -18.185 5.224 -28.460 1.00 81.38 101 GLU A N 1
ATOM 841 C CA . GLU A 1 101 ? -17.518 4.038 -28.987 1.00 81.38 101 GLU A CA 1
ATOM 842 C C . GLU A 1 101 ? -15.993 4.169 -28.850 1.00 81.38 101 GLU A C 1
ATOM 844 O O . GLU A 1 101 ? -15.343 4.992 -29.502 1.00 81.38 101 GLU A O 1
ATOM 849 N N . ILE A 1 102 ? -15.400 3.338 -27.988 1.00 78.19 102 ILE A N 1
ATOM 850 C CA . ILE A 1 102 ? -13.951 3.289 -27.767 1.00 78.19 102 ILE A CA 1
ATOM 851 C C . ILE A 1 102 ? -13.357 2.191 -28.653 1.00 78.19 102 ILE A C 1
ATOM 853 O O . ILE A 1 102 ? -13.313 1.018 -28.280 1.00 78.19 102 ILE A O 1
ATOM 857 N N . ASN A 1 103 ? -12.863 2.565 -29.833 1.00 79.88 103 ASN A N 1
ATOM 858 C CA . ASN A 1 103 ? -12.209 1.620 -30.736 1.00 79.88 103 ASN A CA 1
ATOM 859 C C . ASN A 1 103 ? -10.709 1.495 -30.406 1.00 79.88 103 ASN A C 1
ATOM 861 O O . ASN A 1 103 ? -9.871 2.260 -30.890 1.00 79.88 103 ASN A O 1
ATOM 865 N N . ILE A 1 104 ? -10.366 0.551 -29.524 1.00 79.81 104 ILE A N 1
ATOM 866 C CA . ILE A 1 104 ? -8.974 0.271 -29.147 1.00 79.81 104 ILE A CA 1
ATOM 867 C C . ILE A 1 104 ? -8.367 -0.701 -30.160 1.00 79.81 104 ILE A C 1
ATOM 869 O O . ILE A 1 104 ? -8.584 -1.911 -30.094 1.00 79.81 104 ILE A O 1
ATOM 873 N N . HIS A 1 105 ? -7.549 -0.189 -31.077 1.00 79.25 105 HIS A N 1
ATOM 874 C CA . HIS A 1 105 ? -6.754 -1.048 -31.948 1.00 79.25 105 HIS A CA 1
ATOM 875 C C . HIS A 1 105 ? -5.495 -1.556 -31.229 1.00 79.25 105 HIS A C 1
ATOM 877 O O . HIS A 1 105 ? -4.810 -0.777 -30.557 1.00 79.25 105 HIS A O 1
ATOM 883 N N . PRO A 1 106 ? -5.129 -2.841 -31.390 1.00 78.62 106 PRO A N 1
ATOM 884 C CA . PRO A 1 106 ? -3.853 -3.331 -30.896 1.00 78.62 106 PRO A CA 1
ATOM 885 C C . PRO A 1 106 ? -2.702 -2.570 -31.580 1.00 78.62 106 PRO A C 1
ATOM 887 O O . PRO A 1 106 ? -2.767 -2.304 -32.785 1.00 78.62 106 PRO A O 1
ATOM 890 N N . PRO A 1 107 ? -1.630 -2.217 -30.849 1.00 76.75 107 PRO A N 1
ATOM 891 C CA . PRO A 1 107 ? -0.492 -1.528 -31.440 1.00 76.75 107 PRO A CA 1
ATOM 892 C C . PRO A 1 107 ? 0.131 -2.390 -32.545 1.00 76.75 107 PRO A C 1
ATOM 894 O O . PRO A 1 107 ? 0.465 -3.553 -32.322 1.00 76.75 107 PRO A O 1
ATOM 897 N N . ALA A 1 108 ? 0.331 -1.797 -33.727 1.00 74.56 108 ALA A N 1
ATOM 898 C CA . ALA A 1 108 ? 0.769 -2.492 -34.944 1.00 74.56 108 ALA A CA 1
ATOM 899 C C . ALA A 1 108 ? 2.085 -3.282 -34.788 1.00 74.56 108 ALA A C 1
ATOM 901 O O . ALA A 1 108 ? 2.336 -4.236 -35.521 1.00 74.56 108 ALA A O 1
ATOM 902 N N . SER A 1 109 ? 2.938 -2.900 -33.834 1.00 71.12 109 SER A N 1
ATOM 903 C CA . SER A 1 109 ? 4.100 -3.693 -33.438 1.00 71.12 109 SER A CA 1
ATOM 904 C C . SER A 1 109 ? 4.545 -3.332 -32.023 1.00 71.12 109 SER A C 1
ATOM 906 O O . SER A 1 109 ? 4.744 -2.155 -31.720 1.00 71.12 109 SER A O 1
ATOM 908 N N . ILE A 1 110 ? 4.767 -4.337 -31.177 1.00 69.56 110 ILE A N 1
ATOM 909 C CA . ILE A 1 110 ? 5.365 -4.168 -29.850 1.00 69.56 110 ILE A CA 1
ATOM 910 C C . ILE A 1 110 ? 6.846 -4.537 -29.953 1.00 69.56 110 ILE A C 1
ATOM 912 O O . ILE A 1 110 ? 7.195 -5.687 -30.219 1.00 69.56 110 ILE A O 1
ATOM 916 N N . ARG A 1 111 ? 7.741 -3.568 -29.732 1.00 70.69 111 ARG A N 1
ATOM 917 C CA . ARG A 1 111 ? 9.180 -3.840 -29.606 1.00 70.69 111 ARG A CA 1
ATOM 918 C C . ARG A 1 111 ? 9.497 -4.242 -28.170 1.00 70.69 111 ARG A C 1
ATOM 920 O O . ARG A 1 111 ? 9.707 -3.396 -27.308 1.00 70.69 111 ARG A O 1
ATOM 927 N N . THR A 1 112 ? 9.537 -5.543 -27.910 1.00 74.31 112 THR A N 1
ATOM 928 C CA . THR A 1 112 ? 9.959 -6.095 -26.616 1.00 74.31 112 THR A CA 1
ATOM 929 C C . THR A 1 112 ? 11.472 -5.954 -26.407 1.00 74.31 112 THR A C 1
ATOM 931 O O . THR A 1 112 ? 12.246 -5.791 -27.357 1.00 74.31 112 THR A O 1
ATOM 934 N N . LYS A 1 113 ? 11.943 -6.038 -25.160 1.00 69.25 113 LYS A N 1
ATOM 935 C CA . LYS A 1 113 ? 13.381 -6.097 -24.857 1.00 69.25 113 LYS A CA 1
ATOM 936 C C . LYS A 1 113 ? 13.999 -7.314 -25.564 1.00 69.25 113 LYS A C 1
ATOM 938 O O . LYS A 1 113 ? 13.650 -8.444 -25.256 1.00 69.25 113 LYS A O 1
ATOM 943 N N . GLY A 1 114 ? 14.901 -7.072 -26.517 1.00 63.69 114 GLY A N 1
ATOM 944 C CA . GLY A 1 114 ? 15.515 -8.116 -27.355 1.00 63.69 114 GLY A CA 1
ATOM 945 C C . GLY A 1 114 ? 15.007 -8.171 -28.801 1.00 63.69 114 GLY A C 1
ATOM 946 O O . GLY A 1 114 ? 15.659 -8.780 -29.638 1.00 63.69 114 GLY A O 1
ATOM 947 N N . SER A 1 115 ? 13.932 -7.452 -29.141 1.00 69.06 115 SER A N 1
ATOM 948 C CA . SER A 1 115 ? 13.422 -7.328 -30.524 1.00 69.06 115 SER A CA 1
ATOM 949 C C . SER A 1 115 ? 14.270 -6.417 -31.431 1.00 69.06 115 SER A C 1
ATOM 951 O O . SER A 1 115 ? 13.919 -6.147 -32.579 1.00 69.06 115 SER A O 1
ATOM 953 N N . GLY A 1 116 ? 15.405 -5.922 -30.929 1.00 67.44 116 GLY A N 1
ATOM 954 C CA . GLY A 1 116 ? 16.333 -5.121 -31.711 1.00 67.44 116 GLY A CA 1
ATOM 955 C C . GLY A 1 116 ? 17.024 -5.965 -32.779 1.00 67.44 116 GLY A C 1
ATOM 956 O O . GLY A 1 116 ? 17.803 -6.856 -32.466 1.00 67.44 116 GLY A O 1
ATOM 957 N N . THR A 1 117 ? 16.857 -5.588 -34.045 1.00 61.25 117 THR A N 1
ATOM 958 C CA . THR A 1 117 ? 17.596 -6.088 -35.224 1.00 61.25 117 THR A CA 1
ATOM 959 C C . THR A 1 117 ? 19.113 -5.853 -35.164 1.00 61.25 117 THR A C 1
ATOM 961 O O . THR A 1 117 ? 19.845 -6.151 -36.110 1.00 61.25 117 THR A O 1
ATOM 964 N N . LYS A 1 118 ? 19.623 -5.294 -34.065 1.00 62.53 118 LYS A N 1
ATOM 965 C CA . LYS A 1 118 ? 21.036 -4.995 -33.880 1.00 62.53 118 LYS A CA 1
ATOM 966 C C . LYS A 1 118 ? 21.733 -6.267 -33.411 1.00 62.53 118 LYS A C 1
ATOM 968 O O . LYS A 1 118 ? 21.764 -6.569 -32.220 1.00 62.53 118 LYS A O 1
ATOM 973 N N . LYS A 1 119 ? 22.330 -6.995 -34.363 1.00 68.31 119 LYS A N 1
ATOM 974 C CA . LYS A 1 119 ? 23.427 -7.929 -34.067 1.00 68.31 119 LYS A CA 1
ATOM 975 C C . LYS A 1 119 ? 24.402 -7.229 -33.111 1.00 68.31 119 LYS A C 1
ATOM 977 O O . LYS A 1 119 ? 24.600 -6.017 -33.228 1.00 68.31 119 LYS A O 1
ATOM 982 N N . ARG A 1 120 ? 24.983 -7.982 -32.170 1.00 81.31 120 ARG A N 1
ATOM 983 C CA . ARG A 1 120 ? 25.970 -7.474 -31.202 1.00 81.31 120 ARG A CA 1
ATOM 984 C C . ARG A 1 120 ? 26.934 -6.497 -31.883 1.00 81.31 120 ARG A C 1
ATOM 986 O O . ARG A 1 120 ? 27.444 -6.789 -32.963 1.00 81.31 120 ARG A O 1
ATOM 993 N N . MET A 1 121 ? 27.202 -5.365 -31.234 1.00 79.81 121 MET A N 1
ATOM 994 C CA . MET A 1 121 ? 28.222 -4.423 -31.684 1.00 79.81 121 MET A CA 1
ATOM 995 C C . MET A 1 121 ? 29.567 -5.151 -31.837 1.00 79.81 121 MET A C 1
ATOM 997 O O . MET A 1 121 ? 30.100 -5.707 -30.875 1.00 79.81 121 MET A O 1
ATOM 1001 N N . VAL A 1 122 ? 30.073 -5.183 -33.069 1.00 83.44 122 VAL A N 1
ATOM 1002 C CA . VAL A 1 122 ? 31.331 -5.845 -33.435 1.00 83.44 122 VAL A CA 1
ATOM 1003 C C . VAL A 1 122 ? 32.494 -4.924 -33.074 1.00 83.44 122 VAL A C 1
ATOM 1005 O O . VAL A 1 122 ? 32.475 -3.744 -33.442 1.00 83.44 122 VAL A O 1
ATOM 1008 N N . SER A 1 123 ? 33.493 -5.445 -32.360 1.00 87.56 123 SER A N 1
ATOM 1009 C CA . SER A 1 123 ? 34.647 -4.654 -31.915 1.00 87.56 123 SER A CA 1
ATOM 1010 C C . SER A 1 123 ? 35.535 -4.239 -33.095 1.00 87.56 123 SER A C 1
ATOM 1012 O O . SER A 1 123 ? 35.503 -4.846 -34.169 1.00 87.56 123 SER A O 1
ATOM 1014 N N . ALA A 1 124 ? 36.361 -3.205 -32.908 1.00 89.19 124 ALA A N 1
ATOM 1015 C CA . ALA A 1 124 ? 37.322 -2.783 -33.929 1.00 89.19 124 ALA A CA 1
ATOM 1016 C C . ALA A 1 124 ? 38.281 -3.925 -34.324 1.00 89.19 124 ALA A C 1
ATOM 1018 O O . ALA A 1 124 ? 38.590 -4.094 -35.503 1.00 89.19 124 ALA A O 1
ATOM 1019 N N . ILE A 1 125 ? 38.671 -4.756 -33.351 1.00 86.81 125 ILE A N 1
ATOM 1020 C CA . ILE A 1 125 ? 39.528 -5.929 -33.561 1.00 86.81 125 ILE A CA 1
ATOM 1021 C C . ILE A 1 125 ? 38.816 -6.968 -34.430 1.00 86.81 125 ILE A C 1
ATOM 1023 O O . ILE A 1 125 ? 39.392 -7.459 -35.395 1.00 86.81 125 ILE A O 1
ATOM 1027 N N . GLU A 1 126 ? 37.554 -7.281 -34.138 1.00 87.00 126 GLU A N 1
ATOM 1028 C CA . GLU A 1 126 ? 36.783 -8.260 -34.912 1.00 87.00 126 GLU A CA 1
ATOM 1029 C C . GLU A 1 126 ? 36.580 -7.810 -36.364 1.00 87.00 126 GLU A C 1
ATOM 1031 O O . GLU A 1 126 ? 36.716 -8.617 -37.285 1.00 87.00 126 GLU A O 1
ATOM 1036 N N . LYS A 1 127 ? 36.330 -6.511 -36.586 1.00 87.31 127 LYS A N 1
ATOM 1037 C CA . LYS A 1 127 ? 36.271 -5.931 -37.937 1.00 87.31 127 LYS A CA 1
ATOM 1038 C C . LYS A 1 127 ? 37.608 -6.066 -38.667 1.00 87.31 127 LYS A C 1
ATOM 1040 O O . LYS A 1 127 ? 37.621 -6.458 -39.830 1.00 87.31 127 LYS A O 1
ATOM 1045 N N . ALA A 1 128 ? 38.721 -5.781 -37.989 1.00 84.81 128 ALA A N 1
ATOM 1046 C CA . ALA A 1 128 ? 40.056 -5.899 -38.567 1.00 84.81 128 ALA A CA 1
ATOM 1047 C C . ALA A 1 128 ? 40.397 -7.356 -38.919 1.00 84.81 128 ALA A C 1
ATOM 1049 O O . ALA A 1 128 ? 40.823 -7.630 -40.036 1.00 84.81 128 ALA A O 1
ATOM 1050 N N . VAL A 1 129 ? 40.140 -8.309 -38.019 1.00 82.69 129 VAL A N 1
ATOM 1051 C CA . VAL A 1 129 ? 40.383 -9.741 -38.262 1.00 82.69 129 VAL A CA 1
ATOM 1052 C C . VAL A 1 129 ? 39.549 -10.264 -39.433 1.00 82.69 129 VAL A C 1
ATOM 1054 O O . VAL A 1 129 ? 40.069 -11.016 -40.253 1.00 82.69 129 VAL A O 1
ATOM 1057 N N . ALA A 1 130 ? 38.283 -9.852 -39.546 1.00 80.88 130 ALA A N 1
ATOM 1058 C CA . ALA A 1 130 ? 37.430 -10.232 -40.670 1.00 80.88 130 ALA A CA 1
ATOM 1059 C C . ALA A 1 130 ? 37.895 -9.618 -42.005 1.00 80.88 130 ALA A C 1
ATOM 1061 O O . ALA A 1 130 ? 37.790 -10.262 -43.048 1.00 80.88 130 ALA A O 1
ATOM 1062 N N . ALA A 1 131 ? 38.422 -8.389 -41.979 1.00 77.62 131 ALA A N 1
ATOM 1063 C CA . ALA A 1 131 ? 38.937 -7.704 -43.164 1.00 77.62 131 ALA A CA 1
ATOM 1064 C C . ALA A 1 131 ? 40.301 -8.247 -43.631 1.00 77.62 131 ALA A C 1
ATOM 1066 O O . ALA A 1 131 ? 40.629 -8.171 -44.818 1.00 77.62 131 ALA A O 1
ATOM 1067 N N . VAL A 1 132 ? 41.104 -8.817 -42.725 1.00 80.69 132 VAL A N 1
ATOM 1068 C CA . VAL A 1 132 ? 42.406 -9.398 -43.067 1.00 80.69 132 VAL A CA 1
ATOM 1069 C C . VAL A 1 132 ? 42.206 -10.719 -43.811 1.00 80.69 132 VAL A C 1
ATOM 1071 O O . VAL A 1 132 ? 41.958 -11.777 -43.229 1.00 80.69 132 VAL A O 1
ATOM 1074 N N . LYS A 1 133 ? 42.399 -10.687 -45.134 1.00 70.62 133 LYS A N 1
ATOM 1075 C CA . LYS A 1 133 ? 42.602 -11.909 -45.920 1.00 70.62 133 LYS A CA 1
ATOM 1076 C C . LYS A 1 133 ? 43.888 -12.580 -45.428 1.00 70.62 133 LYS A C 1
ATOM 1078 O O . LYS A 1 133 ? 44.974 -12.014 -45.556 1.00 70.62 133 LYS A O 1
ATOM 1083 N N . LYS A 1 134 ? 43.779 -13.783 -44.850 1.00 70.88 134 LYS A N 1
ATOM 1084 C CA . LYS A 1 134 ? 44.950 -14.583 -44.454 1.00 70.88 134 LYS A CA 1
ATOM 1085 C C . LYS A 1 134 ? 45.858 -14.752 -45.674 1.00 70.88 134 LYS A C 1
ATOM 1087 O O . LYS A 1 134 ? 45.392 -15.205 -46.719 1.00 70.88 134 LYS A O 1
ATOM 1092 N N . LYS A 1 135 ? 47.140 -14.390 -45.549 1.00 74.06 135 LYS A N 1
ATOM 1093 C CA . LYS A 1 135 ? 48.118 -14.587 -46.627 1.00 74.06 135 LYS A CA 1
ATOM 1094 C C . LYS A 1 135 ? 48.166 -16.075 -46.979 1.00 74.06 135 LYS A C 1
ATOM 1096 O O . LYS A 1 135 ? 48.336 -16.918 -46.097 1.00 74.06 135 LYS A O 1
ATOM 1101 N N . THR A 1 136 ? 47.992 -16.398 -48.257 1.00 79.56 136 THR A N 1
ATOM 1102 C CA . THR A 1 136 ? 48.163 -17.767 -48.749 1.00 79.56 136 THR A CA 1
ATOM 1103 C C . THR A 1 136 ? 49.625 -18.155 -48.611 1.00 79.56 136 THR A C 1
ATOM 1105 O O . THR A 1 136 ? 50.509 -17.407 -49.023 1.00 79.56 136 THR A O 1
ATOM 1108 N N . ARG A 1 137 ? 49.885 -19.329 -48.041 1.00 84.25 137 ARG A N 1
ATOM 1109 C CA . ARG A 1 137 ? 51.231 -19.903 -47.983 1.00 84.25 137 ARG A CA 1
ATOM 1110 C C . ARG A 1 137 ? 51.449 -20.836 -49.165 1.00 84.25 137 ARG A C 1
ATOM 1112 O O . ARG A 1 137 ? 50.493 -21.413 -49.684 1.00 84.25 137 ARG A O 1
ATOM 1119 N N . MET A 1 138 ? 52.703 -21.015 -49.559 1.00 89.44 138 MET A N 1
ATOM 1120 C CA . MET A 1 138 ? 53.050 -22.046 -50.528 1.00 89.44 138 MET A CA 1
ATOM 1121 C C . MET A 1 138 ? 52.882 -23.425 -49.879 1.00 89.44 138 MET A C 1
ATOM 1123 O O . MET A 1 138 ? 53.377 -23.674 -48.778 1.00 89.44 138 MET A O 1
ATOM 1127 N N . CYS A 1 139 ? 52.145 -24.320 -50.529 1.00 92.31 139 CYS A N 1
ATOM 1128 C CA . CYS A 1 139 ? 52.040 -25.707 -50.100 1.00 92.31 139 CYS A CA 1
ATOM 1129 C C . CYS A 1 139 ? 53.222 -26.507 -50.653 1.00 92.31 139 CYS A C 1
ATOM 1131 O O . CYS A 1 139 ? 53.361 -26.606 -51.865 1.00 92.31 139 CYS A O 1
ATOM 1133 N N . ILE A 1 140 ? 54.007 -27.152 -49.786 1.00 89.56 140 ILE A N 1
ATOM 1134 C CA . ILE A 1 140 ? 55.155 -27.987 -50.194 1.00 89.56 140 ILE A CA 1
ATOM 1135 C C . ILE A 1 140 ? 54.706 -29.172 -51.080 1.00 89.56 140 ILE A C 1
ATOM 1137 O O . ILE A 1 140 ? 55.444 -29.616 -51.949 1.00 89.56 140 ILE A O 1
ATOM 1141 N N . GLY A 1 141 ? 53.472 -29.670 -50.912 1.00 89.62 141 GLY A N 1
ATOM 1142 C CA . GLY A 1 141 ? 52.973 -30.857 -51.624 1.00 89.62 141 GLY A CA 1
ATOM 1143 C C . GLY A 1 141 ? 52.620 -30.620 -53.092 1.00 89.62 141 GLY A C 1
ATOM 1144 O O . GLY A 1 141 ? 52.747 -31.530 -53.909 1.00 89.62 141 GLY A O 1
ATOM 1145 N N . CYS A 1 142 ? 52.185 -29.406 -53.436 1.00 91.94 142 CYS A N 1
ATOM 1146 C CA . CYS A 1 142 ? 51.822 -29.033 -54.807 1.00 91.94 142 CYS A CA 1
ATOM 1147 C C . CYS A 1 142 ? 52.603 -27.831 -55.350 1.00 91.94 142 CYS A C 1
ATOM 1149 O O . CYS A 1 142 ? 52.391 -27.450 -56.494 1.00 91.94 142 CYS A O 1
ATOM 1151 N N . ASN A 1 143 ? 53.485 -27.243 -54.542 1.00 90.31 143 ASN A N 1
ATOM 1152 C CA . ASN A 1 143 ? 54.297 -26.065 -54.839 1.00 90.31 143 ASN A CA 1
ATOM 1153 C C . ASN A 1 143 ? 53.498 -24.837 -55.323 1.00 90.31 143 ASN A C 1
ATOM 1155 O O . ASN A 1 143 ? 53.966 -24.060 -56.149 1.00 90.31 143 ASN A O 1
ATOM 1159 N N . GLN A 1 144 ? 52.271 -24.661 -54.820 1.00 89.69 144 GLN A N 1
ATOM 1160 C CA . GLN A 1 144 ? 51.377 -23.552 -55.186 1.00 89.69 144 GLN A CA 1
ATOM 1161 C C . GLN A 1 144 ? 50.981 -22.724 -53.958 1.00 89.69 144 GLN A C 1
ATOM 1163 O O . GLN A 1 144 ? 50.891 -23.259 -52.852 1.00 89.69 144 GLN A O 1
ATOM 1168 N N . TYR A 1 145 ? 50.714 -21.427 -54.149 1.00 89.38 145 TYR A N 1
ATOM 1169 C CA . TYR A 1 145 ? 50.182 -20.533 -53.112 1.00 89.38 145 TYR A CA 1
ATOM 1170 C C . TYR A 1 145 ? 48.680 -20.746 -52.936 1.00 89.38 145 TYR A C 1
ATOM 1172 O O . TYR A 1 145 ? 47.872 -20.315 -53.754 1.00 89.38 145 TYR A O 1
ATOM 1180 N N .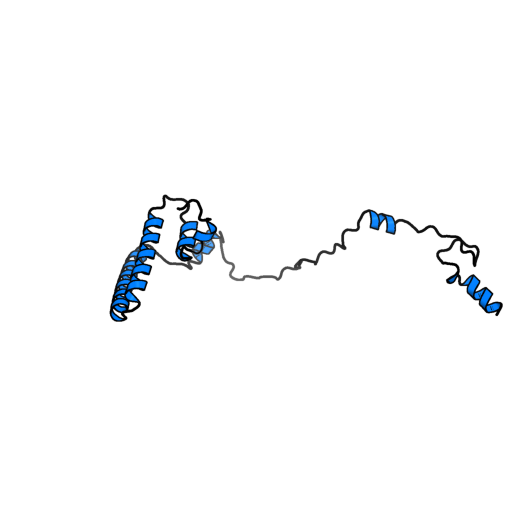 VAL A 1 146 ? 48.302 -21.438 -51.866 1.00 87.31 146 VAL A N 1
ATOM 1181 C CA . VAL A 1 146 ? 46.948 -21.974 -51.676 1.00 87.31 146 VAL A CA 1
ATOM 1182 C C . VAL A 1 146 ? 46.562 -21.979 -50.199 1.00 87.31 146 VAL A C 1
ATOM 1184 O O . VAL A 1 146 ? 47.410 -21.940 -49.307 1.00 87.31 146 VAL A O 1
ATOM 1187 N N . ASN A 1 147 ? 45.260 -22.045 -49.918 1.00 85.44 147 ASN A N 1
ATOM 1188 C CA . ASN A 1 147 ? 44.729 -22.083 -48.554 1.00 85.44 147 ASN A CA 1
ATOM 1189 C C . ASN A 1 147 ? 44.464 -23.525 -48.081 1.00 85.44 147 ASN A C 1
ATOM 1191 O O . ASN A 1 147 ? 43.345 -23.890 -47.736 1.00 85.44 147 ASN A O 1
ATOM 1195 N N . HIS A 1 148 ? 45.497 -24.368 -48.118 1.00 88.50 148 HIS A N 1
ATOM 1196 C CA . HIS A 1 148 ? 45.481 -25.703 -47.514 1.00 88.50 148 HIS A CA 1
ATOM 1197 C C . HIS A 1 148 ? 46.853 -26.042 -46.903 1.00 88.50 148 HIS A C 1
ATOM 1199 O O . HIS A 1 148 ? 47.807 -25.262 -46.972 1.00 88.50 148 HIS A O 1
ATOM 1205 N N . ASN A 1 149 ? 46.957 -27.173 -46.206 1.00 85.19 149 ASN A N 1
ATOM 1206 C CA . ASN A 1 149 ? 48.193 -27.632 -45.561 1.00 85.19 149 ASN A CA 1
ATOM 1207 C C . ASN A 1 149 ? 48.730 -28.905 -46.237 1.00 85.19 149 ASN A C 1
ATOM 1209 O O . ASN A 1 149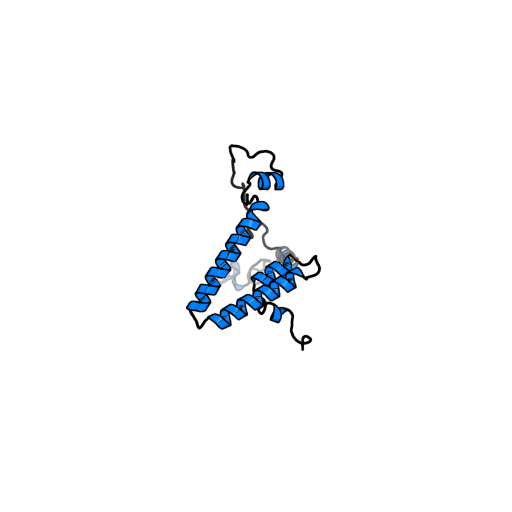 ? 48.025 -29.521 -47.026 1.00 85.19 149 ASN A O 1
ATOM 1213 N N . TRP A 1 150 ? 49.968 -29.310 -45.935 1.00 86.12 150 TRP A N 1
ATOM 1214 C CA . TRP A 1 150 ? 50.578 -30.526 -46.503 1.00 86.12 150 TRP A CA 1
ATOM 1215 C C . TRP A 1 150 ? 49.678 -31.766 -46.363 1.00 86.12 150 TRP A C 1
ATOM 1217 O O . TRP A 1 150 ? 49.468 -32.505 -47.324 1.00 86.12 150 TRP A O 1
ATOM 1227 N N . ARG A 1 151 ? 49.074 -31.941 -45.179 1.00 87.94 15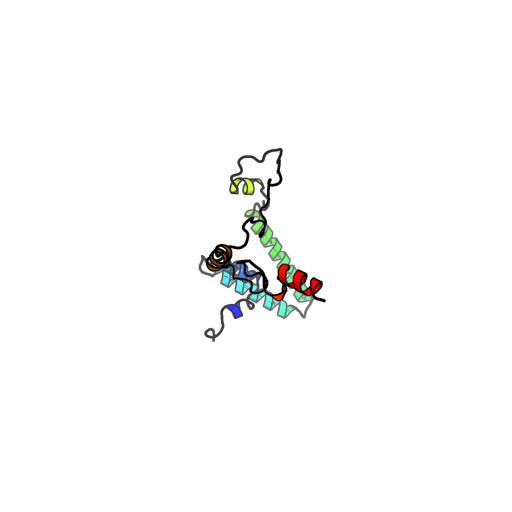1 ARG A N 1
ATOM 1228 C CA . ARG A 1 151 ? 48.201 -33.079 -44.853 1.00 87.94 151 ARG A CA 1
ATOM 1229 C C . ARG A 1 151 ? 46.931 -33.109 -45.707 1.00 87.94 151 ARG A C 1
ATOM 1231 O O . ARG A 1 151 ? 46.484 -34.180 -46.083 1.00 87.94 151 ARG A O 1
ATOM 1238 N N . THR A 1 152 ? 46.395 -31.940 -46.047 1.00 90.50 152 THR A N 1
ATOM 1239 C CA . THR A 1 152 ? 45.150 -31.756 -46.817 1.00 90.50 152 THR A CA 1
ATOM 1240 C C . THR A 1 152 ? 45.391 -31.487 -48.305 1.00 90.50 152 THR A C 1
ATOM 1242 O O . THR A 1 152 ? 44.447 -31.232 -49.053 1.00 90.50 152 THR A O 1
ATOM 1245 N N . CYS A 1 153 ? 46.645 -31.544 -48.765 1.00 92.75 153 CYS A N 1
ATOM 1246 C CA . CYS A 1 153 ? 46.982 -31.340 -50.167 1.00 92.75 153 CYS A CA 1
ATOM 1247 C C . CYS A 1 153 ? 46.488 -32.519 -51.016 1.00 92.75 153 CYS A C 1
ATOM 1249 O O . CYS A 1 153 ? 47.101 -33.586 -51.034 1.00 92.75 153 CYS A O 1
ATOM 1251 N N . LYS A 1 154 ? 45.395 -32.312 -51.758 1.00 93.75 154 LYS A N 1
ATOM 1252 C CA . LYS A 1 154 ? 44.801 -33.341 -52.629 1.00 93.75 154 LYS A CA 1
ATOM 1253 C C . LYS A 1 154 ? 45.759 -33.820 -53.721 1.00 93.75 154 LYS A C 1
ATOM 1255 O O . LYS A 1 154 ? 45.767 -35.000 -54.039 1.00 93.75 154 LYS A O 1
ATOM 1260 N N . VAL A 1 155 ? 46.591 -32.923 -54.258 1.00 92.31 155 VAL A N 1
ATOM 1261 C CA . VAL A 1 155 ? 47.581 -33.260 -55.297 1.00 92.31 155 VAL A CA 1
ATOM 1262 C C . VAL A 1 155 ? 48.626 -34.236 -54.757 1.00 92.31 155 VAL A C 1
ATOM 1264 O O . VAL A 1 155 ? 48.936 -35.221 -55.417 1.00 92.31 155 VAL A O 1
ATOM 1267 N N . ARG A 1 156 ? 49.130 -33.997 -53.539 1.00 92.25 156 ARG A N 1
ATOM 1268 C CA . ARG A 1 156 ? 50.057 -34.911 -52.862 1.00 92.25 156 ARG A CA 1
ATOM 1269 C C . ARG A 1 156 ? 49.398 -36.258 -52.589 1.00 92.25 156 ARG A C 1
ATOM 1271 O O . ARG A 1 156 ? 49.941 -37.277 -52.987 1.00 92.25 156 ARG A O 1
ATOM 1278 N N . LEU A 1 157 ? 48.221 -36.245 -51.962 1.00 92.12 157 LEU A N 1
ATOM 1279 C CA . LEU A 1 157 ? 47.491 -37.469 -51.622 1.00 92.12 157 LEU A CA 1
ATOM 1280 C C . LEU A 1 157 ? 47.209 -38.321 -52.868 1.00 92.12 157 LEU A C 1
ATOM 1282 O O . LEU A 1 157 ? 47.377 -39.534 -52.833 1.00 92.12 157 LEU A O 1
ATOM 1286 N N . ALA A 1 158 ? 46.856 -37.690 -53.990 1.00 90.31 158 ALA A N 1
ATOM 1287 C CA . ALA A 1 158 ? 46.647 -38.383 -55.256 1.00 90.31 158 ALA A CA 1
ATOM 1288 C C . ALA A 1 158 ? 47.944 -38.949 -55.865 1.00 90.31 158 ALA A C 1
ATOM 1290 O O . ALA A 1 158 ? 47.889 -39.981 -56.523 1.00 90.31 158 ALA A O 1
ATOM 1291 N N . ARG A 1 159 ? 49.101 -38.300 -55.670 1.00 87.44 159 ARG A N 1
ATOM 1292 C CA . ARG A 1 159 ? 50.410 -38.835 -56.097 1.00 87.44 159 ARG A CA 1
ATOM 1293 C C . ARG A 1 159 ? 50.834 -40.024 -55.238 1.00 87.44 159 ARG A C 1
ATOM 1295 O O . ARG A 1 159 ? 51.234 -41.038 -55.788 1.00 87.44 159 ARG A O 1
ATOM 1302 N N . GLU A 1 160 ? 50.693 -39.911 -53.919 1.00 86.19 160 GLU A N 1
ATOM 1303 C CA . GLU A 1 160 ? 51.014 -40.982 -52.964 1.00 86.19 160 GLU A CA 1
ATOM 1304 C C . GLU A 1 160 ? 50.129 -42.214 -53.185 1.00 86.19 160 GLU A C 1
ATOM 1306 O O . GLU A 1 160 ? 50.634 -43.326 -53.207 1.00 86.19 160 GLU A O 1
ATOM 1311 N N . SER A 1 161 ? 48.835 -42.020 -53.462 1.00 82.00 161 SER A N 1
ATOM 1312 C CA . SER A 1 161 ? 47.901 -43.124 -53.742 1.00 82.00 161 SER A CA 1
ATOM 1313 C C . SER A 1 161 ? 48.136 -43.812 -55.093 1.00 82.00 161 SER A C 1
ATOM 1315 O O . SER A 1 161 ? 47.591 -44.880 -55.324 1.00 82.00 161 SER A O 1
ATOM 1317 N N . LYS A 1 162 ? 48.882 -43.183 -56.011 1.00 79.19 162 LYS A N 1
ATOM 1318 C CA . LYS A 1 162 ? 49.275 -43.778 -57.302 1.00 79.19 162 LYS A CA 1
ATOM 1319 C C . LYS A 1 162 ? 50.641 -44.466 -57.249 1.00 79.19 162 LYS A C 1
ATOM 1321 O O . LYS A 1 162 ? 51.001 -45.146 -58.201 1.00 79.19 162 LYS A O 1
ATOM 1326 N N . ALA A 1 163 ? 51.417 -44.201 -56.200 1.00 71.12 163 ALA A N 1
ATOM 1327 C CA . ALA A 1 163 ? 52.736 -44.782 -55.973 1.00 71.12 163 ALA A CA 1
ATOM 1328 C C . ALA A 1 163 ? 52.702 -45.959 -54.980 1.00 71.12 163 ALA A C 1
ATOM 1330 O O . ALA A 1 163 ? 53.728 -46.608 -54.791 1.00 71.12 163 ALA A O 1
ATOM 1331 N N . ALA A 1 164 ? 51.549 -46.191 -54.346 1.00 60.72 164 ALA A N 1
ATOM 1332 C CA . ALA A 1 164 ? 51.217 -47.374 -53.557 1.00 60.72 164 ALA A CA 1
ATOM 1333 C C . ALA A 1 164 ? 50.511 -48.406 -54.444 1.00 60.72 164 ALA A C 1
ATOM 1335 O O . ALA A 1 164 ? 50.737 -49.611 -54.208 1.00 60.72 164 ALA A O 1
#

Foldseek 3Di:
DCPPDDPVNVVVVDPPVLVVVCVVPVPDDCVVSVVVVVVVVVVVVQCVVCVVPPVSVVVVVVVVVVVVVVVVVVVVVPDPPPVPPVVVVCVVVVPPDDDPDDDDDDDPDDCDDVNDPDDPDQDPVNVVVVPDDPFFDQEPQVRDRDDDHVVPPPSNVVVVVVVD

Radius of gyration: 41.36 Å; chains: 1; bounding box: 77×69×89 Å